Protein AF-A0A9Q2RY66-F1 (afdb_monomer_lite)

Organism: NCBI:txid505252

Foldseek 3Di:
DDPPDPVVVVVVVVVVVVVVVVVVVCCVVPVCPPVNVVVVVVVVVVVVVVVVVVVVD

pLDDT: mean 77.77, std 11.13, range [47.22, 91.62]

Radius of gyration: 24.24 Å; chains: 1; bounding box: 43×15×74 Å

Structure (mmCIF, N/CA/C/O backbone):
data_AF-A0A9Q2RY66-F1
#
_entry.id   AF-A0A9Q2RY66-F1
#
loop_
_atom_site.group_PDB
_atom_site.id
_atom_site.type_symbol
_atom_site.label_atom_id
_atom_site.label_alt_id
_atom_site.label_comp_id
_atom_site.label_asym_id
_atom_site.label_entity_id
_atom_site.label_seq_id
_atom_site.pdbx_PDB_ins_code
_atom_site.Cartn_x
_atom_site.Cartn_y
_atom_site.Cartn_z
_atom_site.occupancy
_atom_site.B_iso_or_equiv
_atom_site.auth_seq_id
_atom_site.auth_comp_id
_atom_site.auth_asym_id
_atom_site.auth_atom_id
_atom_site.pdbx_PDB_model_num
ATOM 1 N N . MET A 1 1 ? 24.183 -10.090 -37.976 1.00 49.47 1 MET A N 1
ATOM 2 C CA . MET A 1 1 ? 23.293 -8.928 -37.76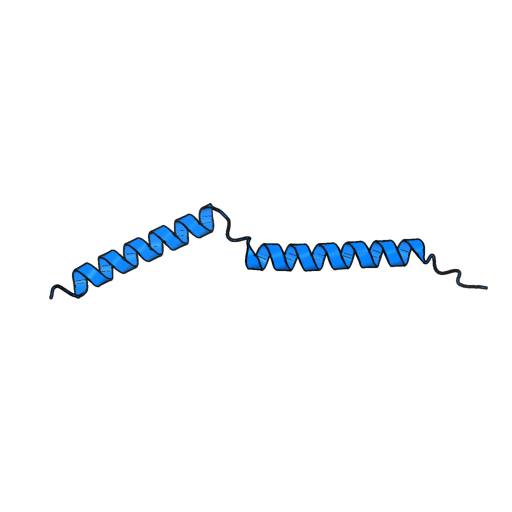5 1.00 49.47 1 MET A CA 1
ATOM 3 C C . MET A 1 1 ? 23.438 -8.483 -36.322 1.00 49.47 1 MET A C 1
ATOM 5 O O . MET A 1 1 ? 23.238 -9.300 -35.435 1.00 49.47 1 MET A O 1
ATOM 9 N N . SER A 1 2 ? 23.904 -7.256 -36.084 1.00 51.34 2 SER A N 1
ATOM 10 C CA . SER A 1 2 ? 24.119 -6.755 -34.723 1.00 51.34 2 SER A CA 1
ATOM 11 C C . SER A 1 2 ? 22.764 -6.475 -34.077 1.00 51.34 2 SER A C 1
ATOM 13 O O . SER A 1 2 ? 22.020 -5.616 -34.547 1.00 51.34 2 SER A O 1
ATOM 15 N N . ASN A 1 3 ? 22.421 -7.230 -33.032 1.00 64.44 3 ASN A N 1
ATOM 16 C CA . ASN A 1 3 ? 21.223 -7.004 -32.230 1.00 64.44 3 ASN A CA 1
ATOM 17 C C . ASN A 1 3 ? 21.446 -5.744 -31.384 1.00 64.44 3 ASN A C 1
ATOM 19 O O . ASN A 1 3 ? 21.827 -5.831 -30.216 1.00 64.44 3 ASN A O 1
ATOM 23 N N . VAL A 1 4 ? 21.269 -4.564 -31.984 1.00 66.00 4 VAL A N 1
ATOM 24 C CA . VAL A 1 4 ? 21.330 -3.285 -31.271 1.00 66.00 4 VAL A CA 1
ATOM 25 C C . VAL A 1 4 ? 20.132 -3.230 -30.329 1.00 66.00 4 VAL A C 1
ATOM 27 O O . VAL A 1 4 ? 19.036 -2.798 -30.684 1.00 66.00 4 VAL A O 1
ATOM 30 N N . THR A 1 5 ? 20.323 -3.731 -29.112 1.00 69.00 5 THR A N 1
ATOM 31 C CA . THR A 1 5 ? 19.319 -3.636 -28.059 1.00 69.00 5 THR A CA 1
ATOM 32 C C . THR A 1 5 ? 19.192 -2.171 -27.659 1.00 69.00 5 THR A C 1
ATOM 34 O O . THR A 1 5 ? 20.165 -1.500 -27.310 1.00 69.00 5 THR A O 1
ATOM 37 N N . ASN A 1 6 ? 17.978 -1.630 -27.754 1.00 81.50 6 ASN A N 1
ATOM 38 C CA . ASN A 1 6 ? 17.740 -0.240 -27.403 1.00 81.50 6 ASN A CA 1
ATOM 39 C C . ASN A 1 6 ? 17.829 -0.076 -25.877 1.00 81.50 6 ASN A C 1
ATOM 41 O O . ASN A 1 6 ? 16.863 -0.291 -25.141 1.00 81.50 6 ASN A O 1
ATOM 45 N N . LEU A 1 7 ? 19.001 0.343 -25.401 1.00 82.88 7 LEU A N 1
ATOM 46 C CA . LEU A 1 7 ? 19.282 0.537 -23.980 1.00 82.88 7 LEU A CA 1
ATOM 47 C C . LEU A 1 7 ? 18.338 1.560 -23.324 1.00 82.88 7 LEU A C 1
ATOM 49 O O . LEU A 1 7 ? 18.043 1.460 -22.132 1.00 82.88 7 LEU A O 1
ATOM 53 N N . ASN A 1 8 ? 17.797 2.512 -24.090 1.00 85.69 8 ASN A N 1
ATOM 54 C CA . ASN A 1 8 ? 16.827 3.479 -23.576 1.00 85.69 8 ASN A CA 1
ATOM 55 C C . ASN A 1 8 ? 15.477 2.824 -23.269 1.00 85.69 8 ASN A C 1
ATOM 57 O O . ASN A 1 8 ? 14.845 3.174 -22.272 1.00 85.69 8 ASN A O 1
ATOM 61 N N . GLN A 1 9 ? 15.036 1.866 -24.087 1.00 84.00 9 GLN A N 1
ATOM 62 C CA . GLN A 1 9 ? 13.821 1.099 -23.807 1.00 84.00 9 GLN A CA 1
ATOM 63 C C . GLN A 1 9 ? 13.996 0.249 -22.549 1.00 84.00 9 GLN A C 1
ATOM 65 O O . GLN A 1 9 ? 13.131 0.295 -21.678 1.00 84.00 9 GLN A O 1
ATOM 70 N N . PHE A 1 10 ? 15.144 -0.420 -22.405 1.00 86.94 10 PHE A N 1
ATOM 71 C CA . PHE A 1 10 ? 15.474 -1.209 -21.215 1.00 86.94 10 PHE A CA 1
ATOM 72 C C . PHE A 1 10 ? 15.509 -0.365 -19.929 1.00 86.94 10 PHE A C 1
ATOM 74 O O . PHE A 1 10 ? 14.928 -0.729 -18.907 1.00 86.94 10 PHE A O 1
ATOM 81 N N . ARG A 1 11 ? 16.137 0.817 -19.975 1.00 90.00 11 ARG A N 1
ATOM 82 C CA . ARG A 1 11 ? 16.140 1.754 -18.838 1.00 90.00 11 ARG A CA 1
ATOM 83 C C . ARG A 1 11 ? 14.725 2.207 -18.475 1.00 90.00 11 ARG A C 1
ATOM 85 O O . ARG A 1 11 ? 14.389 2.282 -17.295 1.00 90.00 11 ARG A O 1
ATOM 92 N N . LYS A 1 12 ? 13.876 2.473 -19.475 1.00 88.50 12 LYS A N 1
ATOM 93 C CA . LYS A 1 12 ? 12.474 2.864 -19.262 1.00 88.50 12 LYS A CA 1
ATOM 94 C C . LYS A 1 12 ? 11.645 1.737 -18.648 1.00 88.50 12 LYS A C 1
ATOM 96 O O . LYS A 1 12 ? 10.849 2.013 -17.753 1.00 88.50 12 LYS A O 1
ATOM 101 N N . THR A 1 13 ? 11.800 0.493 -19.098 1.00 88.75 13 THR A N 1
ATOM 102 C CA . THR A 1 13 ? 11.099 -0.650 -18.493 1.00 88.75 13 THR A CA 1
ATOM 103 C C . THR A 1 13 ? 11.557 -0.888 -17.062 1.00 88.75 13 THR A C 1
ATOM 105 O O . THR A 1 13 ? 10.698 -1.019 -16.191 1.00 88.75 13 THR A O 1
ATOM 108 N N . LYS A 1 14 ? 12.866 -0.825 -16.788 1.00 88.69 14 LYS A N 1
ATOM 109 C CA . LYS A 1 14 ? 13.400 -0.921 -15.421 1.00 88.69 14 LYS A CA 1
ATOM 110 C C . LYS A 1 14 ? 12.818 0.159 -14.502 1.00 88.69 14 LYS A C 1
ATOM 112 O O . LYS A 1 14 ? 12.209 -0.167 -13.491 1.00 88.69 14 LYS A O 1
ATOM 117 N N . ALA A 1 15 ? 12.865 1.427 -14.915 1.00 91.62 15 ALA A N 1
ATOM 118 C CA . ALA A 1 15 ? 12.315 2.534 -14.128 1.00 91.62 15 ALA A CA 1
ATOM 119 C C . ALA A 1 15 ? 10.802 2.396 -13.855 1.00 91.62 15 ALA A C 1
ATOM 121 O O . ALA A 1 15 ? 10.326 2.736 -12.772 1.00 91.62 15 ALA A O 1
ATOM 122 N N . ARG A 1 16 ? 10.026 1.888 -14.824 1.00 91.44 16 ARG A N 1
ATOM 123 C CA . ARG A 1 16 ? 8.591 1.610 -14.633 1.00 91.44 16 ARG A CA 1
ATOM 124 C C . ARG A 1 16 ? 8.356 0.466 -13.647 1.00 91.44 16 ARG A C 1
ATOM 126 O O . ARG A 1 16 ? 7.437 0.568 -12.840 1.00 91.44 16 ARG A O 1
ATOM 133 N N . SER A 1 17 ? 9.169 -0.588 -13.709 1.00 89.88 17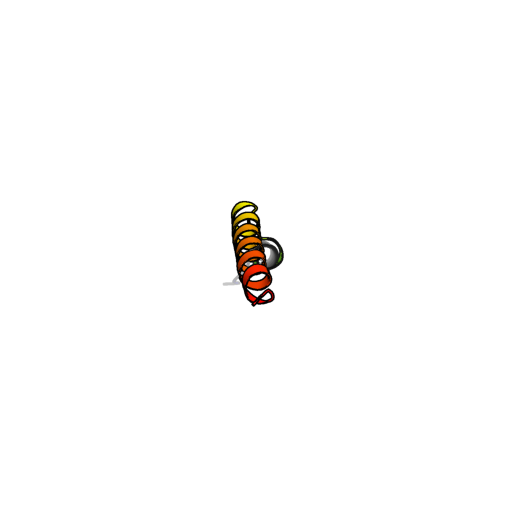 SER A N 1
ATOM 134 C CA . SER A 1 17 ? 9.111 -1.720 -12.777 1.00 89.88 17 SER A CA 1
ATOM 135 C C . SER A 1 17 ? 9.398 -1.270 -11.346 1.00 89.88 17 SER A C 1
ATOM 137 O O . SER A 1 17 ? 8.594 -1.519 -10.452 1.00 89.88 17 SER A O 1
ATOM 139 N N . ASP A 1 18 ? 10.473 -0.507 -11.150 1.00 88.50 18 ASP A N 1
ATOM 140 C CA . ASP A 1 18 ? 10.860 0.014 -9.835 1.00 88.50 18 ASP A CA 1
ATOM 141 C C . ASP A 1 18 ? 9.772 0.930 -9.252 1.00 88.50 18 ASP A C 1
ATOM 143 O O . ASP A 1 18 ? 9.482 0.902 -8.056 1.00 88.50 18 ASP A O 1
ATOM 147 N N . LYS A 1 19 ? 9.122 1.734 -10.105 1.00 89.00 19 LYS A N 1
ATOM 148 C CA . LYS A 1 19 ? 8.006 2.594 -9.697 1.00 89.00 19 LYS A CA 1
ATOM 149 C C . LYS A 1 19 ? 6.770 1.789 -9.280 1.00 89.00 19 LYS A C 1
ATOM 151 O O . LYS A 1 19 ? 6.105 2.194 -8.331 1.00 89.00 19 LYS A O 1
ATOM 156 N N . ARG A 1 20 ? 6.466 0.674 -9.960 1.00 85.50 20 ARG A N 1
ATOM 157 C CA . ARG A 1 20 ? 5.366 -0.232 -9.580 1.00 85.50 20 ARG A CA 1
ATOM 158 C C . ARG A 1 20 ? 5.640 -0.907 -8.241 1.00 85.50 20 ARG A C 1
ATOM 160 O O . ARG A 1 20 ? 4.820 -0.771 -7.348 1.00 85.50 20 ARG A O 1
ATOM 167 N N . ALA A 1 21 ? 6.827 -1.484 -8.057 1.00 86.62 21 ALA A N 1
ATOM 168 C CA . ALA A 1 21 ? 7.206 -2.120 -6.794 1.00 86.62 21 ALA A CA 1
ATOM 169 C C . ALA A 1 21 ? 7.078 -1.158 -5.597 1.00 86.62 21 ALA A C 1
ATOM 171 O O . ALA A 1 21 ? 6.469 -1.487 -4.584 1.00 86.62 21 ALA A O 1
ATOM 172 N N . LYS A 1 22 ? 7.554 0.087 -5.747 1.00 85.25 22 LYS A N 1
ATOM 173 C CA . LYS A 1 22 ? 7.383 1.131 -4.722 1.00 85.25 22 LYS A CA 1
ATOM 174 C C . LYS A 1 22 ? 5.916 1.493 -4.471 1.00 85.25 22 LYS A C 1
ATOM 176 O O . LYS A 1 22 ? 5.548 1.791 -3.338 1.00 85.25 22 LYS A O 1
ATOM 181 N N . ALA A 1 23 ? 5.083 1.516 -5.510 1.00 81.25 23 ALA A N 1
ATOM 182 C CA . ALA A 1 23 ? 3.656 1.791 -5.372 1.00 81.25 23 ALA A CA 1
ATOM 183 C C . ALA A 1 2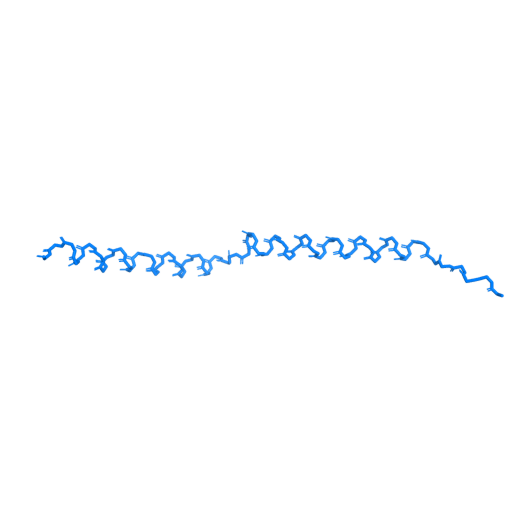3 ? 2.926 0.657 -4.639 1.00 81.25 23 ALA A C 1
ATOM 185 O O . ALA A 1 23 ? 2.072 0.943 -3.802 1.00 81.25 23 ALA A O 1
ATOM 186 N N . ASP A 1 24 ? 3.300 -0.595 -4.890 1.00 80.31 24 ASP A N 1
ATOM 187 C CA . ASP A 1 24 ? 2.747 -1.764 -4.204 1.00 80.31 24 ASP A CA 1
ATOM 188 C C . ASP A 1 24 ? 3.172 -1.775 -2.731 1.00 80.31 24 ASP A C 1
ATOM 190 O O . ASP A 1 24 ? 2.333 -1.930 -1.845 1.00 80.31 24 ASP A O 1
ATOM 194 N N . GLU A 1 25 ? 4.445 -1.481 -2.443 1.00 80.12 25 GLU A N 1
ATOM 195 C CA . GLU A 1 25 ? 4.921 -1.294 -1.070 1.00 80.12 25 GLU A CA 1
ATOM 196 C C . GLU A 1 25 ? 4.177 -0.170 -0.348 1.00 80.12 25 GLU A C 1
ATOM 198 O O . GLU A 1 25 ? 3.784 -0.328 0.805 1.00 80.12 25 GLU A O 1
ATOM 203 N N . ASN A 1 26 ? 3.963 0.969 -1.008 1.00 83.38 26 ASN A N 1
ATOM 204 C CA . ASN A 1 26 ? 3.223 2.083 -0.423 1.00 83.38 26 ASN A CA 1
ATOM 205 C C . ASN A 1 26 ? 1.735 1.762 -0.262 1.00 83.38 26 ASN A C 1
ATOM 207 O O . ASN A 1 26 ? 1.124 2.199 0.706 1.00 83.38 26 ASN A O 1
ATOM 211 N N . SER A 1 27 ? 1.151 0.969 -1.155 1.00 79.69 27 SER A N 1
ATOM 212 C CA . SER A 1 27 ? -0.222 0.474 -1.019 1.00 79.69 27 SER A CA 1
ATOM 213 C C . SER A 1 27 ? -0.340 -0.505 0.149 1.00 79.69 27 SER A C 1
ATOM 215 O O . SER A 1 27 ? -1.293 -0.439 0.915 1.00 79.69 27 SER A O 1
ATOM 217 N N .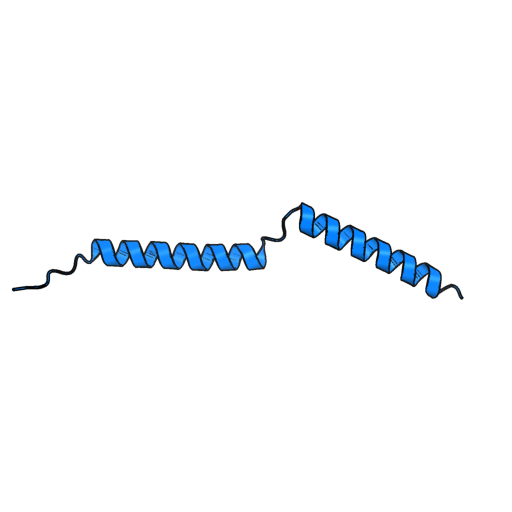 ALA A 1 28 ? 0.656 -1.356 0.373 1.00 76.00 28 ALA A N 1
ATOM 218 C CA . ALA A 1 28 ? 0.687 -2.224 1.544 1.00 76.00 28 ALA A CA 1
ATOM 219 C C . ALA A 1 28 ? 0.896 -1.425 2.846 1.00 76.00 28 ALA A C 1
ATOM 221 O O . ALA A 1 28 ? 0.207 -1.651 3.839 1.00 76.00 28 ALA A O 1
ATOM 222 N N . LYS A 1 29 ? 1.822 -0.457 2.838 1.00 73.06 29 LYS A N 1
ATOM 223 C CA . LYS A 1 29 ? 2.191 0.350 4.015 1.00 73.06 29 LYS A CA 1
ATOM 224 C C . LYS A 1 29 ? 1.125 1.388 4.378 1.00 73.06 29 LYS A C 1
ATOM 226 O O . LYS A 1 29 ? 0.843 1.602 5.554 1.00 73.06 29 LYS A O 1
ATOM 231 N N . PHE A 1 30 ? 0.524 2.029 3.379 1.00 72.88 30 PHE A N 1
ATOM 232 C CA . PHE A 1 30 ? -0.349 3.195 3.547 1.00 72.88 30 PHE A CA 1
ATOM 233 C C . PHE A 1 30 ? -1.742 3.022 2.935 1.00 72.88 30 PHE A C 1
ATOM 235 O O . PHE A 1 30 ? -2.624 3.832 3.215 1.00 72.88 30 PHE A O 1
ATOM 242 N N . GLY A 1 31 ? -1.975 1.977 2.139 1.00 68.12 31 GLY A N 1
ATOM 243 C CA . GLY A 1 31 ? -3.208 1.767 1.375 1.00 68.12 31 GLY A CA 1
ATOM 244 C C . GLY A 1 31 ? -4.391 1.234 2.172 1.00 68.12 31 GLY A C 1
ATOM 245 O O . GLY A 1 31 ? -5.389 0.854 1.565 1.00 68.12 31 GLY A O 1
ATOM 246 N N . ARG A 1 32 ? -4.350 1.275 3.514 1.00 70.81 32 ARG A N 1
ATOM 247 C CA . ARG A 1 32 ? -5.603 1.231 4.275 1.00 70.81 32 ARG A CA 1
ATOM 248 C C . ARG A 1 32 ? -6.425 2.452 3.882 1.00 70.81 32 ARG A C 1
ATOM 250 O O . ARG A 1 32 ? -6.105 3.581 4.273 1.00 70.81 32 ARG A O 1
ATOM 257 N N . SER A 1 33 ? -7.467 2.221 3.092 1.00 69.69 33 SER A N 1
ATOM 258 C CA . SER A 1 33 ? -8.393 3.273 2.689 1.00 69.69 33 SER A CA 1
ATOM 259 C C . SER A 1 33 ? -9.080 3.849 3.927 1.00 69.69 33 SER A C 1
ATOM 261 O O . SER A 1 33 ? -9.168 3.194 4.969 1.00 69.69 33 SER A O 1
ATOM 263 N N . LYS A 1 34 ? -9.578 5.087 3.837 1.00 65.19 34 LYS A N 1
ATOM 264 C CA . LYS A 1 34 ? -10.312 5.710 4.949 1.00 65.19 34 LYS A CA 1
ATOM 265 C C . LYS A 1 34 ? -11.454 4.805 5.437 1.00 65.19 34 LYS A C 1
ATOM 267 O O . LYS A 1 34 ? -11.558 4.558 6.629 1.00 65.19 34 LYS A O 1
ATOM 272 N N . ALA A 1 35 ? -12.177 4.183 4.504 1.00 71.06 35 ALA A N 1
ATOM 273 C CA . ALA A 1 35 ? -13.226 3.212 4.802 1.00 71.06 35 ALA A CA 1
ATOM 274 C C . ALA A 1 35 ? -12.722 1.975 5.572 1.00 71.06 35 ALA A C 1
ATOM 276 O O . ALA A 1 35 ? -13.380 1.531 6.506 1.00 71.06 35 ALA A O 1
ATOM 277 N N . GLN A 1 36 ? -11.552 1.427 5.228 1.00 74.69 36 GLN A N 1
ATOM 278 C CA . GLN A 1 36 ? -10.968 0.297 5.965 1.00 74.69 36 GLN A CA 1
ATOM 279 C C . GLN A 1 36 ? -10.518 0.699 7.373 1.00 74.69 36 GLN A C 1
ATOM 281 O O . GLN A 1 36 ? -10.736 -0.056 8.318 1.00 74.69 36 GLN A O 1
ATOM 286 N N . LYS A 1 37 ? -9.941 1.897 7.525 1.00 76.62 37 LYS A N 1
ATOM 287 C CA . LYS A 1 37 ? -9.569 2.446 8.837 1.00 76.62 37 LYS A CA 1
ATOM 288 C C . LYS A 1 37 ? -10.796 2.666 9.719 1.00 76.62 37 LYS A C 1
ATOM 290 O O . LYS A 1 37 ? -10.766 2.305 10.890 1.00 76.62 37 LYS A O 1
ATOM 295 N N . ASP A 1 38 ? -11.873 3.210 9.161 1.00 78.94 38 ASP A N 1
ATOM 296 C CA . ASP A 1 38 ? -13.117 3.462 9.892 1.00 78.94 38 ASP A CA 1
ATOM 297 C C . ASP A 1 38 ? -13.787 2.146 10.324 1.00 78.94 38 ASP A C 1
ATOM 299 O O . ASP A 1 38 ? -14.265 2.032 11.452 1.00 78.94 38 ASP A O 1
ATOM 303 N N . LEU A 1 39 ? -13.744 1.116 9.472 1.00 83.25 39 LEU A N 1
ATOM 304 C CA . LEU A 1 39 ? -14.264 -0.217 9.783 1.00 83.25 39 LEU A CA 1
ATOM 305 C C . LEU A 1 39 ? -13.434 -0.910 10.881 1.00 83.25 39 LEU A C 1
ATOM 307 O O . LEU A 1 39 ? -14.002 -1.467 11.821 1.00 83.25 39 LEU A O 1
ATOM 311 N N . GLU A 1 40 ? -12.099 -0.841 10.816 1.00 82.00 40 GLU A N 1
ATOM 312 C CA . GLU A 1 40 ? -11.222 -1.307 11.904 1.00 82.00 40 GLU A CA 1
ATOM 313 C C . GLU A 1 40 ? -11.516 -0.575 13.213 1.00 82.00 40 GLU A C 1
ATOM 315 O O . GLU A 1 40 ? -11.633 -1.214 14.257 1.00 82.00 40 GLU A O 1
ATOM 320 N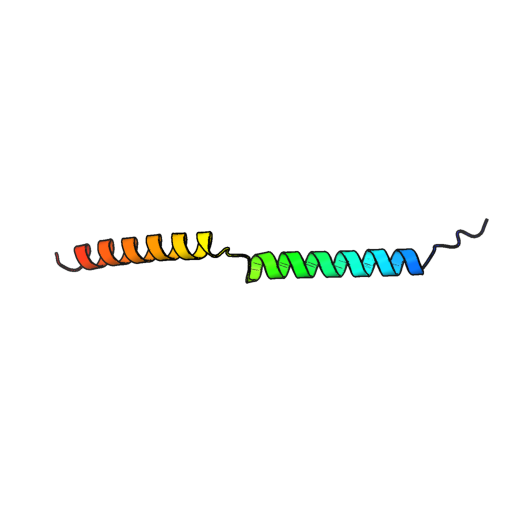 N . LYS A 1 41 ? -11.683 0.749 13.163 1.00 83.56 41 LYS A N 1
ATOM 321 C CA . LYS A 1 41 ? -11.952 1.566 14.347 1.00 83.56 41 LYS A CA 1
ATOM 322 C C . LYS A 1 41 ? -13.298 1.211 14.978 1.00 83.56 41 LYS A C 1
ATOM 324 O O . LYS A 1 41 ? -13.352 0.947 16.172 1.00 83.56 41 LYS A O 1
ATOM 329 N N . ALA A 1 42 ? -14.350 1.076 14.172 1.00 85.75 42 ALA A N 1
ATOM 330 C CA . ALA A 1 42 ? -15.662 0.637 14.643 1.00 85.75 42 ALA A CA 1
ATOM 331 C C . ALA A 1 42 ? -15.624 -0.775 15.256 1.00 85.75 42 ALA A C 1
ATOM 333 O O . ALA A 1 42 ? -16.273 -1.031 16.272 1.00 85.75 42 ALA A O 1
ATOM 334 N N . ARG A 1 43 ? -14.840 -1.695 14.674 1.00 86.50 43 ARG A N 1
ATOM 335 C CA . ARG A 1 43 ? -14.624 -3.040 15.236 1.00 86.50 43 ARG A CA 1
ATOM 336 C C . ARG A 1 43 ? -13.857 -2.996 16.555 1.00 86.50 43 ARG A C 1
ATOM 338 O O . ARG A 1 43 ? -14.244 -3.695 17.486 1.00 86.50 43 ARG A O 1
ATOM 345 N N . ALA A 1 44 ? -12.813 -2.177 16.647 1.00 85.75 44 ALA A N 1
ATOM 346 C CA . ALA A 1 44 ? -12.036 -1.997 17.869 1.00 85.75 44 ALA A CA 1
ATOM 347 C C . ALA A 1 44 ? -12.874 -1.364 18.990 1.00 85.75 44 ALA A C 1
ATOM 349 O O . ALA A 1 44 ? -12.813 -1.820 20.128 1.00 85.75 44 ALA A O 1
ATOM 350 N N . ASP A 1 45 ? -13.699 -0.366 18.670 1.00 85.12 45 ASP A N 1
ATOM 351 C CA . ASP A 1 45 ? -14.591 0.281 19.635 1.00 85.12 45 ASP A CA 1
ATOM 352 C C . ASP A 1 45 ? -15.669 -0.684 20.135 1.00 85.12 45 ASP A C 1
ATOM 354 O O . ASP A 1 45 ? -15.962 -0.712 21.329 1.00 85.12 45 ASP A O 1
ATOM 358 N N . LYS A 1 46 ? -16.231 -1.518 19.248 1.00 85.25 46 LYS A N 1
ATOM 359 C CA . LYS A 1 46 ? -17.148 -2.589 19.654 1.00 85.25 46 LYS A CA 1
ATOM 360 C C . LYS A 1 46 ? -16.453 -3.585 20.586 1.00 85.25 46 LYS A C 1
ATOM 362 O O . LYS A 1 46 ? -16.967 -3.851 21.663 1.00 85.25 46 LYS A O 1
ATOM 367 N N . ALA A 1 47 ? -15.265 -4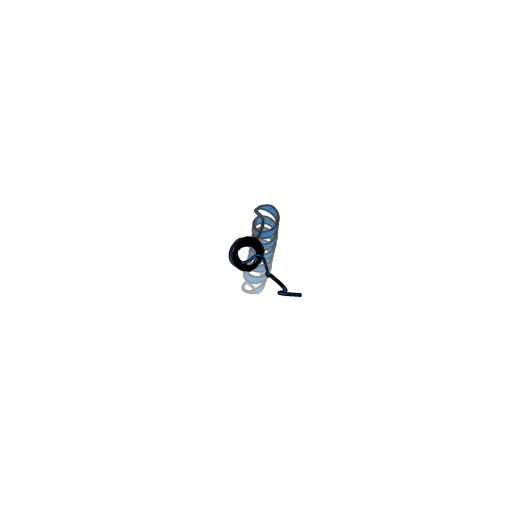.063 20.213 1.00 85.25 47 ALA A N 1
ATOM 368 C CA . ALA A 1 47 ? -14.502 -5.003 21.030 1.00 85.25 47 ALA A CA 1
ATOM 369 C C . ALA A 1 47 ? -14.140 -4.428 22.412 1.00 85.25 47 ALA A C 1
ATOM 371 O O . ALA A 1 47 ? -14.196 -5.150 23.401 1.00 85.25 47 ALA A O 1
ATOM 372 N N . LYS A 1 48 ? -13.819 -3.129 22.501 1.00 84.06 48 LYS A N 1
ATOM 373 C CA . LYS A 1 48 ? -13.601 -2.447 23.785 1.00 84.06 48 LYS A CA 1
ATOM 374 C C . LYS A 1 48 ? -14.854 -2.432 24.652 1.00 84.06 48 LYS A C 1
ATOM 376 O O . LYS A 1 48 ? -14.766 -2.797 25.815 1.00 84.06 48 LYS A O 1
ATOM 381 N N . ARG A 1 49 ? -16.012 -2.062 24.094 1.00 83.12 49 ARG A N 1
ATOM 382 C CA . ARG A 1 49 ? -17.285 -2.071 24.840 1.00 83.12 49 ARG A CA 1
ATOM 383 C C . ARG A 1 49 ? -17.648 -3.470 25.327 1.00 83.12 49 ARG A C 1
ATOM 385 O O . ARG A 1 49 ? -18.075 -3.623 26.465 1.00 83.12 49 ARG A O 1
ATOM 392 N N . ASP A 1 50 ? -17.453 -4.472 24.474 1.00 80.94 50 ASP A N 1
ATOM 393 C CA . ASP A 1 50 ? -17.733 -5.868 24.807 1.00 80.94 50 ASP A CA 1
ATOM 394 C C . ASP A 1 50 ? -16.799 -6.378 25.926 1.00 80.94 50 ASP A C 1
ATOM 396 O O . ASP A 1 50 ? -17.218 -7.185 26.753 1.00 80.94 50 ASP A O 1
ATOM 400 N N . LEU A 1 51 ? -15.550 -5.897 25.987 1.00 79.00 51 LEU A N 1
ATOM 401 C CA . LEU A 1 51 ? -14.596 -6.220 27.055 1.00 79.00 51 LEU A CA 1
ATOM 402 C C . LEU A 1 51 ? -14.873 -5.458 28.360 1.00 79.00 51 LEU A C 1
ATOM 404 O O . LEU A 1 51 ? -14.878 -6.088 29.413 1.00 79.00 51 LEU A O 1
ATOM 408 N N . ASP A 1 52 ? -15.158 -4.154 28.307 1.00 71.88 52 ASP A N 1
ATOM 409 C CA . ASP A 1 52 ? -15.510 -3.351 29.493 1.00 71.88 52 ASP A CA 1
ATOM 410 C C . ASP A 1 52 ? -16.798 -3.863 30.159 1.00 71.88 52 ASP A C 1
ATOM 412 O O . ASP A 1 52 ? -16.891 -3.951 31.385 1.00 71.88 52 ASP A O 1
ATOM 416 N N . GLY A 1 53 ? -17.785 -4.275 29.354 1.00 66.44 53 GLY A N 1
ATOM 417 C CA . GLY A 1 53 ? -19.008 -4.909 29.850 1.00 66.44 53 GLY A CA 1
ATOM 418 C C . GLY A 1 53 ? -18.789 -6.313 30.423 1.00 66.44 53 GLY A C 1
ATOM 419 O O . GLY A 1 53 ? -19.662 -6.831 31.111 1.00 66.44 53 GLY A O 1
ATOM 420 N N . LYS A 1 54 ? -17.633 -6.934 30.154 1.00 61.84 54 LYS A N 1
ATOM 421 C CA . LYS A 1 54 ? -17.283 -8.272 30.643 1.00 61.84 54 LYS A CA 1
ATOM 422 C C . LYS A 1 54 ? -16.290 -8.266 31.804 1.00 61.84 54 LYS A C 1
ATOM 424 O O . LYS A 1 54 ? -16.213 -9.260 32.511 1.00 61.84 54 LYS A O 1
ATOM 429 N N . SER A 1 55 ? -15.566 -7.169 32.036 1.00 55.75 55 SER A N 1
ATOM 430 C CA . SER A 1 55 ? -14.722 -6.991 33.228 1.00 55.75 55 SER A CA 1
ATOM 431 C C . SER A 1 55 ? -15.496 -6.500 34.456 1.00 55.75 55 SER A C 1
ATOM 433 O O . SER A 1 55 ? -14.912 -6.356 35.525 1.00 55.75 55 SER A O 1
ATOM 435 N N . THR A 1 56 ? -16.787 -6.189 34.306 1.00 53.66 56 THR A N 1
ATOM 436 C CA . THR A 1 56 ? -17.673 -5.701 35.377 1.00 53.66 56 THR A CA 1
ATOM 437 C C . THR A 1 56 ? -18.585 -6.786 35.970 1.00 53.66 56 THR A C 1
ATOM 439 O O . THR A 1 56 ? -19.521 -6.465 36.698 1.00 53.66 56 THR A O 1
ATOM 442 N N . THR A 1 57 ? -18.322 -8.069 35.705 1.00 47.22 57 THR A N 1
ATOM 443 C CA . THR A 1 57 ? -18.981 -9.222 36.355 1.00 47.22 57 THR A CA 1
ATOM 444 C C . THR A 1 57 ? -17.925 -10.160 36.911 1.00 47.22 57 THR A C 1
ATOM 446 O O . THR A 1 57 ? -18.094 -10.600 38.067 1.00 47.22 57 THR A O 1
#

InterPro domains:
  IPR025227 Protein of unknown function DUF4169 [PF13770] (3-54)

Secondary structure (DSSP, 8-state):
------HHHHHHHHHHHHHHHHHHHHHHHH---HHHHHHHHHHHHHHHHHHHTTTT-

Sequence (57 aa):
MSNVTNLNQFRKTKARSDKRAKADENSAKFGRSKAQKDLEKARADKAKRDLDGKSTT